Protein AF-V5GKB7-F1 (afdb_monomer_lite)

Sequence (107 aa):
FPFRTIFLPIWISAKVKPTMNLRNMCWLVILAILECCWRTSSSNLPKEALAEVEASLLSLFGFKSRPKIDKSKIVIPQALIQMYEKQTGFPFETASIPKKGLHTRSA

Structure (mmCIF, N/CA/C/O backbone):
data_AF-V5GKB7-F1
#
_entry.id   AF-V5GKB7-F1
#
loop_
_atom_site.group_PDB
_atom_site.id
_atom_site.type_symbol
_atom_site.label_atom_id
_atom_site.label_alt_id
_atom_site.label_comp_id
_atom_site.label_asym_id
_atom_site.label_entity_id
_atom_site.label_seq_id
_atom_site.pdbx_PDB_ins_code
_atom_site.Cartn_x
_atom_site.Cartn_y
_atom_site.Cartn_z
_atom_site.occupancy
_atom_site.B_iso_or_equiv
_atom_site.auth_seq_id
_atom_site.auth_comp_id
_atom_site.auth_asym_id
_atom_site.auth_atom_id
_atom_site.pdbx_PDB_model_num
ATOM 1 N N . PHE A 1 1 ? 46.223 46.504 21.209 1.00 37.53 1 PHE A N 1
ATOM 2 C CA . PHE A 1 1 ? 46.700 47.337 22.333 1.00 37.53 1 PHE A CA 1
ATOM 3 C C . PHE A 1 1 ? 46.189 48.763 22.115 1.00 37.53 1 PHE A C 1
ATOM 5 O O . PHE A 1 1 ? 46.305 49.190 20.974 1.00 37.53 1 PHE A O 1
ATOM 12 N N . PRO A 1 2 ? 45.700 49.511 23.127 1.00 61.56 2 PRO A N 1
ATOM 13 C CA . PRO A 1 2 ? 45.544 49.078 24.518 1.00 61.56 2 PRO A CA 1
ATOM 14 C C . PRO A 1 2 ? 44.379 49.692 25.354 1.00 61.56 2 PRO A C 1
ATOM 16 O O . PRO A 1 2 ? 43.805 50.707 24.995 1.00 61.56 2 PRO A O 1
ATOM 19 N N . PHE A 1 3 ? 44.171 49.065 26.529 1.00 41.34 3 PHE A N 1
ATOM 20 C CA . PHE A 1 3 ? 43.806 49.628 27.850 1.00 41.34 3 PHE A CA 1
ATOM 21 C C . PHE A 1 3 ? 42.440 50.325 28.052 1.00 41.34 3 PHE A C 1
ATOM 23 O O . PHE A 1 3 ? 42.013 51.130 27.251 1.00 41.34 3 PHE A O 1
ATOM 30 N N . ARG A 1 4 ? 41.733 50.202 29.182 1.00 41.50 4 ARG A N 1
ATOM 31 C CA . ARG A 1 4 ? 41.742 49.326 30.371 1.00 41.50 4 ARG A CA 1
ATOM 32 C C . ARG A 1 4 ? 40.603 49.882 31.235 1.00 41.50 4 ARG A C 1
ATOM 34 O O . ARG A 1 4 ? 40.697 51.038 31.624 1.00 41.50 4 ARG A O 1
ATOM 41 N N . THR A 1 5 ? 39.634 49.072 31.641 1.00 48.25 5 THR A N 1
ATOM 42 C CA . THR A 1 5 ? 39.010 49.270 32.960 1.00 48.25 5 THR A CA 1
ATOM 43 C C . THR A 1 5 ? 38.459 47.948 33.461 1.00 48.25 5 THR A C 1
ATOM 45 O O . THR A 1 5 ? 37.375 47.490 33.127 1.00 48.25 5 THR A O 1
ATOM 48 N N . ILE A 1 6 ? 39.319 47.313 34.243 1.00 51.66 6 ILE A N 1
ATOM 49 C CA . ILE A 1 6 ? 39.006 46.323 35.263 1.00 51.66 6 ILE A CA 1
ATOM 50 C C . ILE A 1 6 ? 38.105 47.017 36.293 1.00 51.66 6 ILE A C 1
ATOM 52 O O . ILE A 1 6 ? 38.451 48.127 36.679 1.00 51.66 6 ILE A O 1
ATOM 56 N N . PHE A 1 7 ? 37.025 46.382 36.760 1.00 41.38 7 PHE A N 1
ATOM 57 C CA . PHE A 1 7 ? 36.720 46.264 38.197 1.00 41.38 7 PHE A CA 1
ATOM 58 C C . PHE A 1 7 ? 35.559 45.276 38.447 1.00 41.38 7 PHE A C 1
ATOM 60 O O . PHE A 1 7 ? 34.417 45.526 38.085 1.00 41.38 7 PHE A O 1
ATOM 67 N N . LEU A 1 8 ? 35.926 44.167 39.098 1.00 40.69 8 LEU A N 1
ATOM 68 C CA . LEU A 1 8 ? 35.144 43.162 39.833 1.00 40.69 8 LEU A CA 1
ATOM 69 C C . LEU A 1 8 ? 34.045 42.328 39.129 1.00 40.69 8 LEU A C 1
ATOM 71 O O . LEU A 1 8 ? 32.990 42.849 38.774 1.00 40.69 8 LEU A O 1
ATOM 75 N N . PRO A 1 9 ? 34.178 40.981 39.122 1.00 43.12 9 PRO A N 1
ATOM 76 C CA . PRO A 1 9 ? 33.015 40.112 39.115 1.00 43.12 9 PRO A CA 1
ATOM 77 C C . PRO A 1 9 ? 32.401 40.174 40.517 1.00 43.12 9 PRO A C 1
ATOM 79 O O . PRO A 1 9 ? 32.922 39.592 41.470 1.00 43.12 9 PRO A O 1
ATOM 82 N N . ILE A 1 10 ? 31.299 40.908 40.668 1.00 40.66 10 ILE A N 1
ATOM 83 C CA . ILE A 1 10 ? 30.446 40.741 41.840 1.00 40.66 10 ILE A CA 1
ATOM 84 C C . ILE A 1 10 ? 29.867 39.329 41.743 1.00 40.66 10 ILE A C 1
ATOM 86 O O . ILE A 1 10 ? 28.988 39.027 40.937 1.00 40.66 10 ILE A O 1
ATOM 90 N N . TRP A 1 11 ? 30.441 38.455 42.562 1.00 43.12 11 TRP A N 1
ATOM 91 C CA . TRP A 1 11 ? 29.979 37.114 42.859 1.00 43.12 11 TRP A CA 1
ATOM 92 C C . TRP A 1 11 ? 28.621 37.209 43.566 1.00 43.12 11 TRP A C 1
ATOM 94 O O . TRP A 1 11 ? 28.517 37.050 44.777 1.00 43.12 11 TRP A O 1
ATOM 104 N N . ILE A 1 12 ? 27.554 37.489 42.814 1.00 45.19 12 ILE A N 1
ATOM 105 C CA . ILE A 1 12 ? 26.199 37.170 43.258 1.00 45.19 12 ILE A CA 1
ATOM 106 C C . ILE A 1 12 ? 25.985 35.704 42.904 1.00 45.19 12 ILE A C 1
ATOM 108 O O . ILE A 1 12 ? 25.444 35.332 41.864 1.00 45.19 12 ILE A O 1
ATOM 112 N N . SER A 1 13 ? 26.440 34.855 43.824 1.00 43.78 13 SER A N 1
ATOM 113 C CA . SER A 1 13 ? 25.874 33.531 44.048 1.00 43.78 13 SER A CA 1
ATOM 114 C C . SER A 1 13 ? 24.426 33.713 44.516 1.00 43.78 13 SER A C 1
ATOM 116 O O . SER A 1 13 ? 24.079 33.493 45.674 1.00 43.78 13 SER A O 1
ATOM 118 N N . ALA A 1 14 ? 23.551 34.154 43.613 1.00 44.06 14 ALA A N 1
ATOM 119 C CA . ALA A 1 14 ? 22.131 33.928 43.770 1.00 44.06 14 ALA A CA 1
ATOM 120 C C . ALA A 1 14 ? 21.896 32.482 43.337 1.00 44.06 14 ALA A C 1
ATOM 122 O O . ALA A 1 14 ? 21.523 32.200 42.199 1.00 44.06 14 ALA A O 1
ATOM 123 N N . LYS A 1 15 ? 22.116 31.538 44.262 1.00 47.81 15 LYS A N 1
ATOM 124 C CA . LYS A 1 15 ? 21.384 30.270 44.224 1.00 47.81 15 LYS A CA 1
ATOM 125 C C . LYS A 1 15 ? 19.903 30.617 44.385 1.00 47.81 15 LYS A C 1
ATOM 127 O O . LYS A 1 15 ? 19.337 30.487 45.468 1.00 47.81 15 LYS A O 1
ATOM 132 N N . VAL A 1 16 ? 19.265 31.054 43.300 1.00 50.94 16 VAL A N 1
ATOM 133 C CA . VAL A 1 16 ? 17.821 30.929 43.146 1.00 50.94 16 VAL A CA 1
ATOM 134 C C . VAL A 1 16 ? 17.594 29.431 43.087 1.00 50.94 16 VAL A C 1
ATOM 136 O O . VAL A 1 16 ? 17.737 28.804 42.045 1.00 50.94 16 VAL A O 1
ATOM 139 N N . LYS A 1 17 ? 17.371 28.831 44.256 1.00 52.16 17 LYS A N 1
ATOM 140 C CA . LYS A 1 17 ? 16.898 27.461 44.371 1.00 52.16 17 LYS A CA 1
ATOM 141 C C . LYS A 1 17 ? 15.484 27.513 43.810 1.00 52.16 17 LYS A C 1
ATOM 143 O O . LYS A 1 17 ? 14.628 28.118 44.456 1.00 52.16 17 LYS A O 1
ATOM 148 N N . PRO A 1 18 ? 15.222 26.971 42.614 1.00 56.81 18 PRO A N 1
ATOM 149 C CA . PRO A 1 18 ? 13.881 27.023 42.096 1.00 56.81 18 PRO A CA 1
ATOM 150 C C . PRO A 1 18 ? 13.126 25.974 42.919 1.00 56.81 18 PRO A C 1
ATOM 152 O O . PRO A 1 18 ? 13.263 24.771 42.712 1.00 56.81 18 PRO A O 1
ATOM 155 N N . THR A 1 19 ? 12.395 26.404 43.948 1.00 62.31 19 THR A N 1
ATOM 156 C CA . THR A 1 19 ? 11.406 25.559 44.624 1.00 62.31 19 THR A CA 1
ATOM 157 C C . THR A 1 19 ? 10.231 25.425 43.669 1.00 62.31 19 THR A C 1
ATOM 159 O O . THR A 1 19 ? 9.178 26.043 43.801 1.00 62.31 19 THR A O 1
ATOM 162 N N . MET A 1 20 ? 10.471 24.662 42.609 1.00 59.56 20 MET A N 1
ATOM 163 C CA . MET A 1 20 ? 9.494 24.391 41.577 1.00 59.56 20 MET A CA 1
ATOM 164 C C . MET A 1 20 ? 8.452 23.491 42.216 1.00 59.56 20 MET A C 1
ATOM 166 O O . MET A 1 20 ? 8.714 22.333 42.533 1.00 59.56 20 MET A O 1
ATOM 170 N N . ASN A 1 21 ? 7.277 24.062 42.467 1.00 70.88 21 ASN A N 1
ATOM 171 C CA . ASN A 1 21 ? 6.126 23.302 42.919 1.00 70.88 21 ASN A CA 1
ATOM 172 C C . ASN A 1 21 ? 5.906 22.128 41.957 1.00 70.88 21 ASN A C 1
ATOM 174 O O . ASN A 1 21 ? 5.862 22.332 40.743 1.00 70.88 21 ASN A O 1
ATOM 178 N N . LEU A 1 22 ? 5.733 20.916 42.494 1.00 73.81 22 LEU A N 1
ATOM 179 C CA . LEU A 1 22 ? 5.513 19.698 41.704 1.00 73.81 22 LEU A CA 1
ATOM 180 C C . LEU A 1 22 ? 4.373 19.885 40.685 1.00 73.81 22 LEU A C 1
ATOM 182 O O . LEU A 1 22 ? 4.475 19.447 39.545 1.00 73.81 22 LEU A O 1
ATOM 186 N N . ARG A 1 23 ? 3.340 20.653 41.058 1.00 79.25 23 ARG A N 1
ATOM 187 C CA . ARG A 1 23 ? 2.235 21.049 40.175 1.00 79.25 23 ARG A CA 1
ATOM 188 C C . ARG A 1 23 ? 2.689 21.841 38.942 1.00 79.25 23 ARG A C 1
ATOM 190 O O . ARG A 1 23 ? 2.208 21.568 37.849 1.00 79.25 23 ARG A O 1
ATOM 197 N N . ASN A 1 24 ? 3.619 22.786 39.097 1.00 79.69 24 ASN A N 1
ATOM 198 C CA . ASN A 1 24 ? 4.157 23.564 37.976 1.00 79.69 24 ASN A CA 1
ATOM 199 C C . ASN A 1 24 ? 5.017 22.689 37.056 1.00 79.69 24 ASN A C 1
ATOM 201 O O . ASN A 1 24 ? 4.974 22.864 35.844 1.00 79.69 24 ASN A O 1
ATOM 205 N N . MET A 1 25 ? 5.744 21.719 37.616 1.00 78.50 25 MET A N 1
ATOM 206 C CA . MET A 1 25 ? 6.523 20.759 36.827 1.00 78.50 25 MET A CA 1
ATOM 207 C C . MET A 1 25 ? 5.631 19.854 35.985 1.00 78.50 25 MET A C 1
ATOM 209 O O . MET A 1 25 ? 5.857 19.718 34.785 1.00 78.50 25 MET A O 1
ATOM 213 N N . CYS A 1 26 ? 4.579 19.291 36.584 1.00 82.81 26 CYS A N 1
ATOM 214 C CA . CYS A 1 26 ? 3.602 18.490 35.850 1.00 82.81 26 CYS A CA 1
ATOM 215 C C . CYS A 1 26 ? 2.957 19.295 34.714 1.00 82.81 26 CYS A C 1
ATOM 217 O O . CYS A 1 26 ? 2.794 18.771 33.617 1.00 82.81 26 CYS A O 1
ATOM 219 N N . TRP A 1 27 ? 2.656 20.578 34.942 1.00 86.94 27 TRP A N 1
ATOM 220 C CA . TRP A 1 27 ? 2.070 21.447 33.919 1.00 86.94 27 TRP A CA 1
ATOM 221 C C . TRP A 1 27 ? 3.010 21.688 32.730 1.00 86.94 27 TRP A C 1
ATOM 223 O O . TRP A 1 27 ? 2.584 21.602 31.581 1.00 86.94 27 TRP A O 1
ATOM 233 N N . LEU A 1 28 ? 4.300 21.926 32.991 1.00 85.25 28 LEU A N 1
ATOM 234 C CA . LEU A 1 28 ? 5.308 22.094 31.939 1.00 85.25 28 LEU A CA 1
ATOM 235 C C . LEU A 1 28 ? 5.52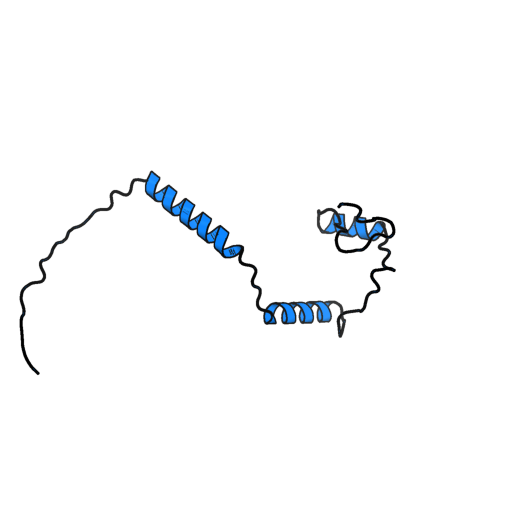0 20.809 31.129 1.00 85.25 28 LEU A C 1
ATOM 237 O O . LEU A 1 28 ? 5.681 20.876 29.914 1.00 85.25 28 LEU A O 1
ATOM 241 N N . VAL A 1 29 ? 5.473 19.643 31.779 1.00 87.75 29 VAL A N 1
ATOM 242 C CA . VAL A 1 29 ? 5.557 18.345 31.091 1.00 87.75 29 VAL A CA 1
ATOM 243 C C . VAL A 1 29 ? 4.333 18.120 30.202 1.00 87.75 29 VAL A C 1
ATOM 245 O O . VAL A 1 29 ? 4.489 17.706 29.058 1.00 87.75 29 VAL A O 1
ATOM 248 N N . ILE A 1 30 ? 3.129 18.449 30.679 1.00 87.69 30 ILE A N 1
ATOM 249 C CA . ILE A 1 30 ? 1.896 18.350 29.882 1.00 87.69 30 ILE A CA 1
ATOM 250 C C . ILE A 1 30 ? 1.965 19.263 28.651 1.00 87.69 30 ILE A C 1
ATOM 252 O O . ILE A 1 30 ? 1.662 18.812 27.549 1.00 87.69 30 ILE A O 1
ATOM 256 N N . LEU A 1 31 ? 2.414 20.513 28.810 1.00 84.88 31 LEU A N 1
ATOM 257 C CA . LEU A 1 31 ? 2.622 21.425 27.682 1.00 84.88 31 LEU A CA 1
ATOM 258 C C . LEU A 1 31 ? 3.653 20.898 26.681 1.00 84.88 31 LEU A C 1
ATOM 260 O O . LEU A 1 31 ? 3.430 20.981 25.476 1.00 84.88 31 LEU A O 1
ATOM 264 N N . ALA A 1 32 ? 4.771 20.357 27.168 1.00 84.50 32 ALA A N 1
ATOM 265 C CA . ALA A 1 32 ? 5.817 19.813 26.311 1.00 84.50 32 ALA A CA 1
ATOM 266 C C . ALA A 1 32 ? 5.320 18.597 25.515 1.00 84.50 32 ALA A C 1
ATOM 268 O O . ALA A 1 32 ? 5.614 18.478 24.329 1.00 84.50 32 ALA A O 1
ATOM 269 N N . ILE A 1 33 ? 4.526 17.722 26.142 1.00 83.94 33 ILE A N 1
ATOM 270 C CA . ILE A 1 33 ? 3.889 16.587 25.464 1.00 83.94 33 ILE A CA 1
ATOM 271 C C . ILE A 1 33 ? 2.882 17.090 24.425 1.00 83.94 33 ILE A C 1
ATOM 273 O O . ILE A 1 33 ? 2.887 16.597 23.303 1.00 83.94 33 ILE A O 1
ATOM 277 N N . LEU A 1 34 ? 2.069 18.095 24.759 1.00 82.06 34 LEU A N 1
ATOM 278 C CA . LEU A 1 34 ? 1.079 18.665 23.845 1.00 82.06 34 LEU A CA 1
ATOM 279 C C . LEU A 1 34 ? 1.730 19.283 22.594 1.00 82.06 34 LEU A C 1
ATOM 281 O O . LEU A 1 34 ? 1.287 19.014 21.481 1.00 82.06 34 LEU A O 1
ATOM 285 N N . GLU A 1 35 ? 2.813 20.045 22.758 1.00 74.38 35 GLU A N 1
ATOM 286 C CA . GLU A 1 35 ? 3.610 20.597 21.650 1.00 74.38 35 GLU A CA 1
ATOM 287 C C . GLU A 1 35 ? 4.289 19.500 20.816 1.00 74.38 35 GLU A C 1
ATOM 289 O O . GLU A 1 35 ? 4.280 19.558 19.585 1.00 74.38 35 GLU A O 1
ATOM 294 N N . CYS A 1 36 ? 4.824 18.455 21.459 1.00 71.69 36 CYS A N 1
ATOM 295 C CA . CYS A 1 36 ? 5.373 17.293 20.756 1.00 71.69 36 CYS A CA 1
ATOM 296 C C . CYS A 1 36 ? 4.305 16.567 19.927 1.00 71.69 36 CYS A C 1
ATOM 298 O O . CYS A 1 36 ? 4.557 16.234 18.770 1.00 71.69 36 CYS A O 1
ATOM 300 N N . CYS A 1 37 ? 3.109 16.366 20.483 1.00 71.19 37 CYS A N 1
ATOM 301 C CA . CYS A 1 37 ? 1.982 15.757 19.782 1.00 71.19 37 CYS A CA 1
ATOM 302 C C . CYS A 1 37 ? 1.445 16.640 18.643 1.00 71.19 37 CYS A C 1
ATOM 304 O O . CYS A 1 37 ? 0.931 16.114 17.659 1.00 71.19 37 CYS A O 1
ATOM 306 N N . TRP A 1 38 ? 1.567 17.968 18.746 1.00 63.16 38 TRP A N 1
ATOM 307 C CA . TRP A 1 38 ? 1.140 18.885 17.686 1.00 63.16 38 TRP A CA 1
ATOM 308 C C . TRP A 1 38 ? 2.154 18.962 16.537 1.00 63.16 38 TRP A C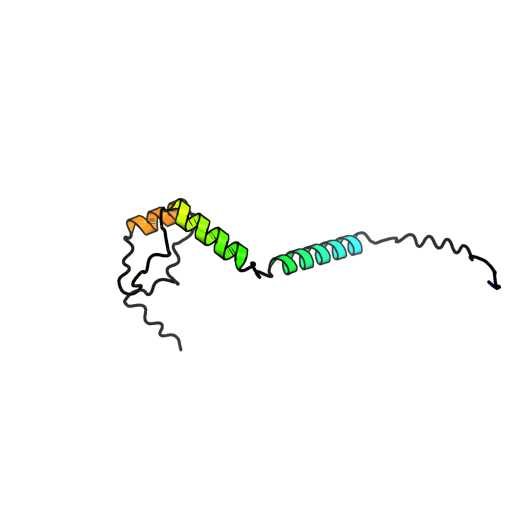 1
ATOM 310 O O . TRP A 1 38 ? 1.771 18.996 15.366 1.00 63.16 38 TRP A O 1
ATOM 320 N N . ARG A 1 39 ? 3.460 18.934 16.840 1.00 56.75 39 ARG A N 1
ATOM 321 C CA . ARG A 1 39 ? 4.527 18.973 15.823 1.00 56.75 39 ARG A CA 1
ATOM 322 C C . ARG A 1 39 ? 4.567 17.735 14.929 1.00 56.75 39 ARG A C 1
ATOM 324 O O . ARG A 1 39 ? 4.947 17.857 13.767 1.00 56.75 39 ARG A O 1
ATOM 331 N N . THR A 1 40 ? 4.158 16.570 15.424 1.00 53.94 40 THR A N 1
ATOM 332 C CA . THR A 1 40 ? 4.118 15.332 14.627 1.00 53.94 40 THR A CA 1
ATOM 333 C C . THR A 1 40 ? 2.958 15.278 13.631 1.00 53.94 40 THR A C 1
ATOM 335 O O . THR A 1 40 ? 3.013 14.482 12.698 1.00 53.94 40 THR A O 1
ATOM 338 N N . SER A 1 41 ? 1.951 16.150 13.757 1.00 54.88 41 SER A N 1
ATOM 339 C CA . SER A 1 41 ? 0.836 16.242 12.799 1.00 54.88 41 SER A CA 1
ATOM 340 C C . SER A 1 41 ? 1.178 16.990 11.503 1.00 54.88 41 SER A C 1
ATOM 342 O O . SER A 1 41 ? 0.360 17.016 10.585 1.00 54.88 41 SER A O 1
ATOM 344 N N . SER A 1 42 ? 2.368 17.593 11.378 1.00 54.84 42 SER A N 1
ATOM 345 C CA . SER A 1 42 ? 2.786 18.249 10.130 1.00 54.84 42 SER A CA 1
ATOM 346 C C . SER A 1 42 ? 3.254 17.209 9.108 1.00 54.84 42 SER A C 1
ATOM 348 O O . SER A 1 42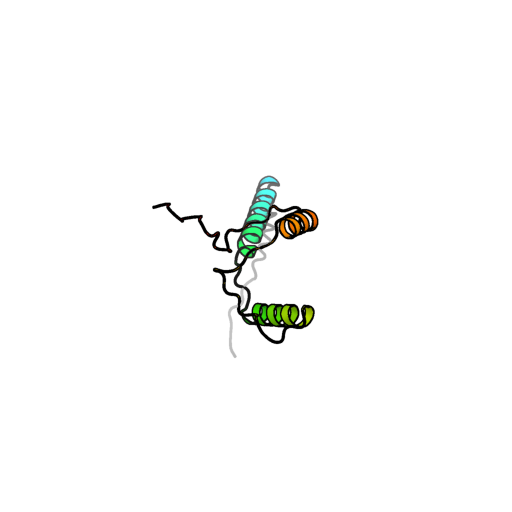 ? 4.444 16.932 8.950 1.00 54.84 42 SER A O 1
ATOM 350 N N . SER A 1 43 ? 2.294 16.609 8.406 1.00 59.44 43 SER A N 1
ATOM 351 C CA . SER A 1 43 ? 2.502 15.618 7.350 1.00 59.44 43 SER A CA 1
ATOM 352 C C . SER A 1 43 ? 2.990 16.259 6.043 1.00 59.44 43 SER A C 1
ATOM 354 O O . SER A 1 43 ? 2.327 16.177 5.011 1.00 59.44 43 SER A O 1
ATOM 356 N N . ASN A 1 44 ? 4.148 16.916 6.060 1.00 65.56 44 ASN A N 1
ATOM 357 C CA . ASN A 1 44 ? 4.839 17.299 4.829 1.00 65.56 44 ASN A CA 1
ATOM 358 C C . ASN A 1 44 ? 5.895 16.235 4.520 1.00 65.56 44 ASN A C 1
ATOM 360 O O . ASN A 1 44 ? 7.085 16.432 4.757 1.00 65.56 44 ASN A O 1
ATOM 364 N N . LEU A 1 45 ? 5.444 15.071 4.038 1.00 72.56 45 LEU A N 1
ATOM 365 C CA . LEU A 1 45 ? 6.350 14.035 3.539 1.00 72.56 45 LEU A CA 1
ATOM 366 C C . LEU A 1 45 ? 7.148 14.595 2.348 1.00 72.56 45 LEU A C 1
ATOM 368 O O . LEU A 1 45 ? 6.548 15.179 1.437 1.00 72.56 45 LEU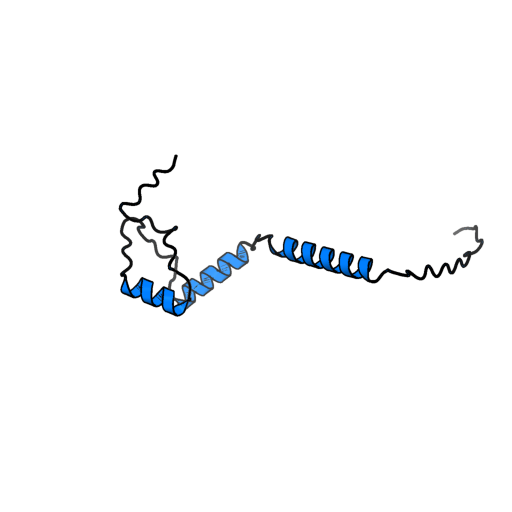 A O 1
ATOM 372 N N . PRO A 1 46 ? 8.483 14.432 2.321 1.00 85.19 46 PRO A N 1
ATOM 373 C CA . PRO A 1 46 ? 9.277 14.855 1.180 1.00 85.19 46 PRO A CA 1
ATOM 374 C C . PRO A 1 46 ? 8.848 14.072 -0.064 1.00 85.19 46 PRO A C 1
ATOM 376 O O . PRO A 1 46 ? 8.627 12.861 -0.016 1.00 85.19 46 PRO A O 1
ATOM 379 N N . LYS A 1 47 ? 8.742 14.770 -1.201 1.00 85.88 47 LYS A N 1
ATOM 380 C CA . LYS A 1 47 ? 8.319 14.174 -2.483 1.00 85.88 47 LYS A CA 1
ATOM 381 C C . LYS A 1 47 ? 9.208 12.998 -2.900 1.00 85.88 47 LYS A C 1
ATOM 383 O O . LYS A 1 47 ? 8.723 12.063 -3.525 1.00 85.88 47 LYS A O 1
ATOM 388 N N . GLU A 1 48 ? 10.480 13.037 -2.516 1.00 87.69 48 GLU A N 1
ATOM 389 C CA . GLU A 1 48 ? 11.456 11.974 -2.768 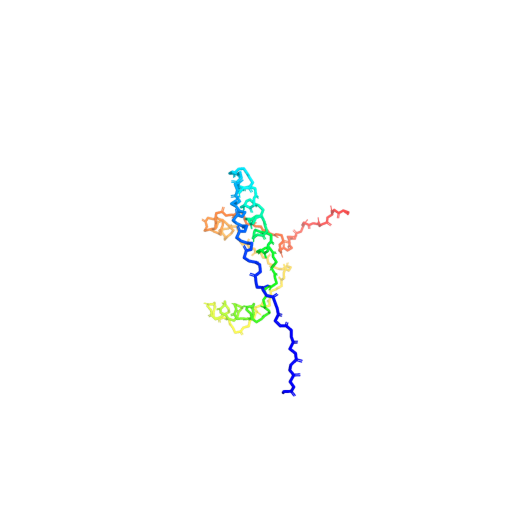1.00 87.69 48 GLU A CA 1
ATOM 390 C C . GLU A 1 48 ? 11.102 10.678 -2.029 1.00 87.69 48 GLU A C 1
ATOM 392 O O . GLU A 1 48 ? 11.092 9.617 -2.645 1.00 87.69 48 GLU A O 1
ATOM 397 N N . ALA A 1 49 ? 10.692 10.763 -0.758 1.00 88.69 49 ALA A N 1
ATOM 398 C CA . ALA A 1 49 ? 10.273 9.588 0.006 1.00 88.69 49 ALA A CA 1
ATOM 399 C C . ALA A 1 49 ? 9.008 8.941 -0.580 1.00 88.69 49 ALA A C 1
ATOM 401 O O . ALA A 1 49 ? 8.877 7.721 -0.583 1.00 88.69 49 ALA A O 1
ATOM 402 N N . LEU A 1 50 ? 8.080 9.741 -1.120 1.00 89.38 50 LEU A N 1
ATOM 403 C CA . LEU A 1 50 ? 6.900 9.203 -1.806 1.00 89.38 50 LEU A CA 1
ATOM 404 C C . LEU A 1 50 ? 7.278 8.456 -3.092 1.00 89.38 50 LEU A C 1
ATOM 406 O O . LEU A 1 50 ? 6.734 7.383 -3.348 1.00 89.38 50 LEU A O 1
ATOM 410 N N . ALA A 1 51 ? 8.214 9.000 -3.875 1.00 89.44 51 ALA A N 1
ATOM 411 C CA . ALA A 1 51 ? 8.688 8.369 -5.105 1.00 89.44 51 ALA A CA 1
ATOM 412 C C . ALA A 1 51 ? 9.442 7.056 -4.827 1.00 89.44 51 ALA A C 1
ATOM 414 O O . ALA A 1 51 ? 9.258 6.074 -5.547 1.00 89.44 51 ALA A O 1
ATOM 415 N N . GLU A 1 52 ? 10.247 7.014 -3.762 1.00 93.12 52 GLU A N 1
ATOM 416 C CA . GLU A 1 52 ? 10.953 5.806 -3.328 1.00 93.12 52 GLU A CA 1
ATOM 417 C C . GLU A 1 52 ? 9.978 4.705 -2.887 1.00 93.12 52 GLU A C 1
ATOM 419 O O . GLU A 1 52 ? 10.080 3.558 -3.332 1.00 93.12 52 GLU A O 1
ATOM 424 N N . VAL A 1 53 ? 8.981 5.056 -2.068 1.00 93.50 53 VAL A N 1
ATOM 425 C CA . VAL A 1 53 ? 7.943 4.112 -1.631 1.00 93.50 53 VAL A CA 1
ATOM 426 C C . VAL A 1 53 ? 7.125 3.608 -2.820 1.00 93.50 53 VAL A C 1
ATOM 428 O O . VAL A 1 53 ? 6.851 2.411 -2.903 1.00 93.50 53 VAL A O 1
ATOM 431 N N . GLU A 1 54 ? 6.767 4.478 -3.768 1.00 91.50 54 GLU A N 1
ATOM 432 C CA . GLU A 1 54 ? 6.067 4.065 -4.988 1.00 91.50 54 GLU A CA 1
ATOM 433 C C . GLU A 1 54 ? 6.897 3.063 -5.803 1.00 91.50 54 GLU A C 1
ATOM 435 O O . GLU A 1 54 ? 6.378 2.011 -6.180 1.00 91.50 54 GLU A O 1
ATOM 440 N N . ALA A 1 55 ? 8.185 3.337 -6.027 1.00 93.56 55 ALA A N 1
ATOM 441 C CA . ALA A 1 55 ? 9.074 2.430 -6.751 1.00 93.56 55 ALA A CA 1
ATOM 442 C C . ALA A 1 55 ? 9.213 1.068 -6.048 1.00 93.56 55 ALA A C 1
ATOM 444 O O . ALA A 1 55 ? 9.168 0.024 -6.704 1.00 93.56 55 ALA A O 1
ATOM 445 N N . SER A 1 56 ? 9.319 1.072 -4.716 1.00 94.62 56 SER A N 1
ATOM 446 C CA . SER A 1 56 ? 9.376 -0.147 -3.904 1.00 94.62 56 SER A CA 1
ATOM 447 C C . SER A 1 56 ? 8.099 -0.981 -4.042 1.00 94.62 56 SER A C 1
ATOM 449 O O . SER A 1 56 ? 8.165 -2.171 -4.352 1.00 94.62 56 SER A O 1
ATOM 451 N N . LEU A 1 57 ? 6.924 -0.354 -3.920 1.00 95.06 57 LEU A N 1
ATOM 452 C CA . LEU A 1 57 ? 5.638 -1.033 -4.095 1.00 95.06 57 LEU A CA 1
ATOM 453 C C . LEU A 1 57 ? 5.489 -1.610 -5.507 1.00 95.06 57 LEU A C 1
ATOM 455 O O . LEU A 1 57 ? 5.085 -2.760 -5.661 1.00 95.06 57 LEU A O 1
ATOM 459 N N . LEU A 1 58 ? 5.843 -0.842 -6.540 1.00 94.69 58 LEU A N 1
ATOM 460 C CA . LEU A 1 58 ? 5.789 -1.316 -7.922 1.00 94.69 58 LEU A CA 1
ATOM 461 C C . LEU A 1 58 ? 6.693 -2.539 -8.129 1.00 94.69 58 LEU A C 1
ATOM 463 O O . LEU A 1 58 ? 6.243 -3.526 -8.707 1.00 94.69 58 LEU A O 1
ATOM 467 N N . SER A 1 59 ? 7.914 -2.511 -7.588 1.00 94.88 59 SER A N 1
ATOM 468 C CA . SER A 1 59 ? 8.849 -3.640 -7.635 1.00 94.88 59 SER A CA 1
ATOM 469 C C . SER A 1 59 ? 8.297 -4.885 -6.930 1.00 94.88 59 SER A C 1
ATOM 471 O O . SER A 1 59 ? 8.294 -5.969 -7.513 1.00 94.88 59 SER A O 1
ATOM 473 N N . LEU A 1 60 ? 7.748 -4.728 -5.718 1.00 96.00 60 LEU A N 1
ATOM 474 C CA . LEU A 1 60 ? 7.177 -5.829 -4.932 1.00 96.00 60 LEU A CA 1
ATOM 475 C C . LEU A 1 60 ? 6.038 -6.553 -5.660 1.00 96.00 60 LEU A C 1
ATOM 477 O O . LEU A 1 60 ? 5.914 -7.771 -5.557 1.00 96.00 60 LEU A O 1
ATOM 481 N N . PHE A 1 61 ? 5.222 -5.817 -6.414 1.00 93.31 61 PHE A N 1
ATOM 482 C CA . PHE A 1 61 ? 4.127 -6.386 -7.202 1.00 93.31 61 PHE A CA 1
ATOM 483 C C . PHE A 1 61 ? 4.520 -6.721 -8.654 1.00 93.31 61 PHE A C 1
ATOM 485 O O . PHE A 1 61 ? 3.668 -7.151 -9.431 1.00 93.31 61 PHE A O 1
ATOM 492 N N . GLY A 1 62 ? 5.788 -6.536 -9.041 1.00 94.00 62 GLY A N 1
ATOM 493 C CA . GLY A 1 62 ? 6.287 -6.831 -10.388 1.00 94.00 62 GLY A CA 1
ATOM 494 C C . GLY A 1 62 ? 5.797 -5.867 -11.478 1.00 94.00 62 GLY A C 1
ATOM 495 O O . GLY A 1 62 ? 5.827 -6.201 -12.665 1.00 94.00 62 GLY A O 1
ATOM 496 N N . PHE A 1 63 ? 5.341 -4.671 -11.106 1.00 92.75 63 PHE A N 1
ATOM 497 C CA . PHE A 1 63 ? 4.899 -3.641 -12.040 1.00 92.75 63 PHE A CA 1
ATOM 498 C C . PHE A 1 63 ? 6.052 -2.714 -12.439 1.00 92.75 63 PHE A C 1
ATOM 500 O O . PHE A 1 63 ? 6.839 -2.268 -11.613 1.00 92.75 63 PHE A O 1
ATOM 507 N N . LYS A 1 64 ? 6.125 -2.365 -13.729 1.00 89.69 64 LYS A N 1
ATOM 508 C CA . LYS A 1 64 ? 7.104 -1.388 -14.248 1.00 89.69 64 LYS A CA 1
ATOM 509 C C . LYS A 1 64 ? 6.628 0.059 -14.125 1.00 89.69 64 LYS A C 1
ATOM 511 O O . LYS A 1 64 ? 7.427 0.986 -14.164 1.00 89.69 64 LYS A O 1
ATOM 516 N N . SER A 1 65 ? 5.319 0.252 -14.053 1.00 90.50 65 SER A N 1
ATOM 517 C CA . SER A 1 65 ? 4.673 1.555 -13.977 1.00 90.50 65 SER A CA 1
ATOM 518 C C . SER A 1 65 ? 3.284 1.400 -13.375 1.00 90.50 65 SER A C 1
ATOM 520 O O . SER A 1 65 ? 2.740 0.295 -13.291 1.00 90.50 65 SER A O 1
ATOM 522 N N . ARG A 1 66 ? 2.701 2.521 -12.948 1.00 88.12 66 ARG A N 1
ATOM 523 C CA . ARG A 1 66 ? 1.368 2.544 -12.355 1.00 88.12 66 ARG A CA 1
ATOM 524 C C . ARG A 1 66 ? 0.314 2.028 -13.350 1.00 88.12 66 ARG A C 1
ATOM 526 O O . ARG A 1 66 ? 0.168 2.619 -14.426 1.00 88.12 66 ARG A O 1
ATOM 533 N N . PRO A 1 67 ? -0.460 0.983 -13.009 1.00 87.25 67 PRO A N 1
ATOM 534 C CA . PRO A 1 67 ? -1.503 0.478 -13.891 1.00 87.25 67 PRO A CA 1
ATOM 535 C C . PRO A 1 67 ? -2.607 1.528 -14.078 1.00 87.25 67 PRO A C 1
ATOM 537 O O . PRO A 1 67 ? -3.082 2.142 -13.119 1.00 87.25 67 PRO A O 1
ATOM 540 N N . LYS A 1 68 ? -3.023 1.745 -15.330 1.00 85.94 68 LYS A N 1
ATOM 541 C CA . LYS A 1 68 ? -4.142 2.636 -15.667 1.00 85.94 68 LYS A CA 1
ATOM 542 C C . LYS A 1 68 ? -5.451 1.884 -15.446 1.00 85.94 68 LYS A C 1
ATOM 544 O O . LYS A 1 68 ? -5.695 0.881 -16.108 1.00 85.94 68 LYS A O 1
ATOM 549 N N . ILE A 1 69 ? -6.275 2.363 -14.518 1.00 82.00 69 ILE A N 1
ATOM 550 C CA . ILE A 1 69 ? -7.546 1.724 -14.164 1.00 82.00 69 ILE A CA 1
ATOM 551 C C . ILE A 1 69 ? -8.703 2.659 -14.517 1.00 82.00 69 ILE A C 1
ATOM 553 O O . ILE A 1 69 ? -8.774 3.792 -14.033 1.00 82.00 69 ILE A O 1
ATOM 557 N N . ASP A 1 70 ? -9.644 2.151 -15.312 1.00 82.25 70 ASP A N 1
ATOM 558 C CA . ASP A 1 70 ? -10.917 2.813 -15.596 1.00 82.25 70 ASP A CA 1
ATOM 559 C C . ASP A 1 70 ? -11.839 2.716 -14.374 1.00 82.25 70 ASP A C 1
ATOM 561 O O . ASP A 1 70 ? -12.516 1.708 -14.161 1.00 82.25 70 ASP A O 1
ATOM 565 N N . LYS A 1 71 ? -11.906 3.784 -13.571 1.00 76.69 71 LYS A N 1
ATOM 566 C CA . LYS A 1 71 ? -12.689 3.813 -12.320 1.00 76.69 71 LYS A CA 1
ATOM 567 C C . LYS A 1 71 ? -14.181 3.515 -12.499 1.00 76.69 71 LYS A C 1
ATOM 569 O O . LYS A 1 71 ? -14.814 3.024 -11.575 1.00 76.69 71 LYS A O 1
ATOM 574 N N . SER A 1 72 ? -14.738 3.782 -13.679 1.00 76.56 72 SER A N 1
ATOM 575 C CA . SER A 1 72 ? -16.150 3.539 -14.004 1.00 76.56 72 SER A CA 1
ATOM 576 C C . SER A 1 72 ? -16.502 2.063 -14.219 1.00 76.56 72 SER A C 1
ATOM 578 O O . SER A 1 72 ? -17.684 1.719 -14.248 1.00 76.56 72 SER A O 1
ATOM 580 N N . LYS A 1 73 ? -15.498 1.195 -14.384 1.00 77.81 73 LYS A N 1
ATOM 581 C CA . LYS A 1 73 ? -15.667 -0.236 -14.680 1.00 77.81 73 LYS A CA 1
ATOM 582 C C . LYS A 1 73 ? -15.217 -1.141 -13.531 1.00 77.81 73 LYS A C 1
ATOM 584 O O . LYS A 1 73 ? -15.270 -2.359 -13.667 1.00 77.81 73 LYS A O 1
ATOM 589 N N . ILE A 1 74 ? -14.764 -0.567 -12.416 1.00 80.62 74 ILE A N 1
ATOM 590 C CA . ILE A 1 74 ? -14.265 -1.341 -11.280 1.00 80.62 74 ILE A CA 1
ATOM 591 C C . ILE A 1 74 ? -15.447 -2.013 -10.580 1.00 80.62 74 ILE A C 1
ATOM 593 O O . ILE A 1 74 ? -16.308 -1.348 -10.008 1.00 80.62 74 ILE A O 1
ATOM 597 N N . VAL A 1 75 ? -15.451 -3.343 -10.587 1.00 82.12 75 VAL A N 1
ATOM 598 C CA . VAL A 1 75 ? -16.325 -4.166 -9.751 1.00 82.12 75 VAL A CA 1
ATOM 599 C C . VAL A 1 75 ? -15.419 -5.002 -8.860 1.00 82.12 75 VAL A C 1
ATOM 601 O O . VAL A 1 75 ? -14.666 -5.834 -9.358 1.00 82.12 75 VAL A O 1
ATOM 604 N N . ILE A 1 76 ? -15.462 -4.757 -7.549 1.00 84.81 76 ILE A N 1
ATOM 605 C CA . ILE A 1 76 ? -14.730 -5.559 -6.563 1.00 84.81 76 ILE A CA 1
ATOM 606 C C . ILE A 1 76 ? -15.678 -6.656 -6.061 1.00 84.81 76 ILE A C 1
ATOM 608 O O . ILE A 1 76 ? -16.728 -6.327 -5.506 1.00 84.81 76 ILE A O 1
ATOM 612 N N . PRO A 1 77 ? -15.349 -7.946 -6.242 1.00 89.69 77 PRO A N 1
ATOM 613 C CA . PRO A 1 77 ? -16.146 -9.044 -5.708 1.00 89.69 77 PRO A CA 1
ATOM 614 C C . PRO A 1 77 ? -16.295 -8.978 -4.184 1.00 89.69 77 PRO A C 1
ATOM 616 O O . PRO A 1 77 ? -15.327 -8.721 -3.467 1.00 89.69 77 PRO A O 1
ATOM 619 N N . GLN A 1 78 ? -17.485 -9.317 -3.679 1.00 88.25 78 GLN A N 1
ATOM 620 C CA . GLN A 1 78 ? -17.791 -9.270 -2.242 1.00 88.25 78 GLN A CA 1
ATOM 621 C C . GLN A 1 78 ? -16.856 -10.147 -1.397 1.00 88.2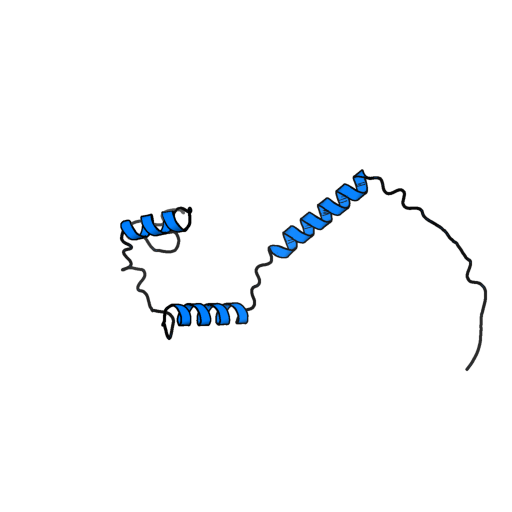5 78 GLN A C 1
ATOM 623 O O . GLN A 1 78 ? -16.487 -9.773 -0.287 1.00 88.25 78 GLN A O 1
ATOM 628 N N . ALA A 1 79 ? -16.427 -11.292 -1.934 1.00 91.94 79 ALA A N 1
ATOM 629 C CA . ALA A 1 79 ? -15.493 -12.184 -1.252 1.00 91.94 79 ALA A CA 1
ATOM 630 C C . ALA A 1 79 ? -14.136 -11.512 -0.964 1.00 91.94 79 ALA A C 1
ATOM 632 O O . ALA A 1 79 ? -13.546 -11.750 0.088 1.00 91.94 79 ALA A O 1
ATOM 633 N N . LEU A 1 80 ? -13.659 -10.639 -1.860 1.00 91.12 80 LEU A N 1
ATOM 634 C CA . LEU A 1 80 ? -12.392 -9.926 -1.667 1.00 91.12 80 LEU A CA 1
ATOM 635 C C . LEU A 1 80 ? -12.515 -8.831 -0.609 1.00 91.12 80 LEU A C 1
ATOM 637 O O . LEU A 1 80 ? -11.589 -8.635 0.172 1.00 91.12 80 LEU A O 1
ATOM 641 N N . ILE A 1 81 ? -13.671 -8.168 -0.551 1.00 89.62 81 ILE A N 1
ATOM 642 C CA . ILE A 1 81 ? -13.977 -7.182 0.490 1.00 89.62 81 ILE A CA 1
ATOM 643 C C . ILE A 1 81 ? -13.923 -7.859 1.863 1.00 89.62 81 ILE A C 1
ATOM 645 O O . ILE A 1 81 ? -13.168 -7.434 2.731 1.00 89.62 81 ILE A O 1
ATOM 649 N N . GLN A 1 82 ? -14.629 -8.980 2.022 1.00 91.06 82 GLN A N 1
ATOM 650 C CA . GLN A 1 82 ? -14.640 -9.738 3.278 1.00 91.06 82 GLN A CA 1
ATOM 651 C C . GLN A 1 82 ? -13.249 -10.246 3.676 1.00 91.06 82 GLN A C 1
ATOM 653 O O . GLN A 1 82 ? -12.921 -10.297 4.859 1.00 91.06 82 GLN A O 1
ATOM 658 N N . MET A 1 83 ? -12.426 -10.649 2.704 1.00 93.50 83 MET A N 1
ATOM 659 C CA . MET A 1 83 ? -11.050 -11.065 2.972 1.00 93.50 83 MET A CA 1
ATOM 660 C C . MET A 1 83 ? -10.216 -9.900 3.512 1.00 93.50 83 MET A C 1
ATOM 662 O O . MET A 1 83 ? -9.519 -10.065 4.511 1.00 93.50 83 MET A O 1
ATOM 666 N N . TYR A 1 84 ? -10.313 -8.728 2.881 1.00 91.62 84 TYR A N 1
ATOM 667 C CA . TYR A 1 84 ? -9.579 -7.537 3.298 1.00 91.62 84 TYR A CA 1
ATOM 668 C C . TYR A 1 84 ? -9.970 -7.086 4.709 1.00 91.62 84 TYR A C 1
ATOM 670 O O . TYR A 1 84 ? -9.100 -6.801 5.533 1.00 91.62 84 TYR A O 1
ATOM 678 N N . GLU A 1 85 ? -11.268 -7.085 5.015 1.00 92.06 85 GLU A N 1
ATOM 679 C CA . GLU A 1 85 ? -11.782 -6.731 6.343 1.00 92.06 85 GLU A CA 1
ATOM 680 C C . GLU A 1 85 ? -11.264 -7.690 7.419 1.00 92.06 85 GLU A C 1
ATOM 682 O O . GLU A 1 85 ? -10.864 -7.259 8.498 1.00 92.06 85 GLU A O 1
ATOM 687 N N . LYS A 1 86 ? -11.178 -8.990 7.112 1.00 93.62 86 LYS A N 1
ATOM 688 C CA . LYS A 1 86 ? -10.594 -9.982 8.027 1.00 93.62 86 LYS A CA 1
ATOM 689 C C . LYS A 1 86 ? -9.093 -9.789 8.239 1.00 93.62 86 LYS A C 1
ATOM 691 O O . LYS A 1 86 ? -8.611 -10.034 9.338 1.00 93.62 86 LYS A O 1
ATOM 696 N N . GLN A 1 87 ? -8.354 -9.394 7.201 1.00 92.06 87 GLN A N 1
ATOM 697 C CA . GLN A 1 87 ? -6.902 -9.195 7.283 1.00 92.06 87 GLN A CA 1
ATOM 698 C C . GLN A 1 87 ? -6.526 -7.918 8.036 1.00 92.06 87 GLN A C 1
ATOM 700 O O . GLN A 1 87 ? -5.541 -7.905 8.767 1.00 92.06 87 GLN A O 1
ATOM 705 N N . THR A 1 88 ? -7.290 -6.846 7.836 1.00 90.50 88 THR A N 1
ATOM 706 C CA . THR A 1 88 ? -6.976 -5.524 8.390 1.00 90.50 88 THR A CA 1
ATOM 707 C C . THR A 1 88 ? -7.709 -5.233 9.694 1.00 90.50 88 THR A C 1
ATOM 709 O O . THR A 1 88 ? -7.236 -4.417 10.478 1.00 90.50 88 THR A O 1
ATOM 712 N N . GLY A 1 89 ? -8.844 -5.892 9.946 1.00 88.69 89 GLY A N 1
ATOM 713 C CA . GLY A 1 89 ? -9.722 -5.611 11.084 1.00 88.69 89 GLY A CA 1
ATOM 714 C C . GLY A 1 89 ? -10.549 -4.331 10.925 1.00 88.69 89 GLY A C 1
ATOM 715 O O . GLY A 1 89 ? -11.271 -3.962 11.850 1.00 88.69 89 GLY A O 1
ATOM 716 N N . PHE A 1 90 ? -10.464 -3.660 9.773 1.00 84.00 90 PHE A N 1
ATOM 717 C CA . PHE A 1 90 ? -11.174 -2.417 9.481 1.00 84.00 90 PHE A CA 1
ATOM 718 C C . PHE A 1 90 ? -12.228 -2.633 8.389 1.00 84.00 90 PHE A C 1
ATOM 720 O O . PHE A 1 90 ? -11.997 -3.428 7.473 1.00 84.00 90 PHE A O 1
ATOM 727 N N . PRO A 1 91 ? -13.374 -1.927 8.452 1.00 83.00 91 PRO A N 1
ATOM 728 C CA . PRO A 1 91 ? -14.373 -1.978 7.393 1.00 83.00 91 PRO A CA 1
ATOM 729 C C . PRO A 1 91 ? -13.796 -1.416 6.091 1.00 83.00 91 PRO A C 1
ATOM 731 O O . PRO A 1 91 ? -13.037 -0.444 6.094 1.00 83.00 91 PRO A O 1
ATOM 734 N N . PHE A 1 92 ? -14.167 -2.010 4.959 1.00 80.19 92 PHE A N 1
ATOM 735 C CA . PHE A 1 92 ? -13.653 -1.566 3.669 1.00 80.19 92 PHE A CA 1
ATOM 736 C C . PHE A 1 92 ? -14.297 -0.239 3.237 1.00 80.19 92 PHE A C 1
ATOM 738 O O . PHE A 1 92 ? -15.420 -0.192 2.720 1.00 80.19 92 PHE A O 1
ATOM 745 N N . GLU A 1 93 ? -13.573 0.866 3.410 1.00 73.19 93 GLU A N 1
ATOM 746 C CA . GLU A 1 93 ? -14.049 2.186 3.002 1.00 73.19 93 GLU A CA 1
ATOM 747 C C . GLU A 1 93 ? -13.989 2.368 1.481 1.00 73.19 93 GLU A C 1
ATOM 749 O O . GLU A 1 93 ? -12.932 2.417 0.854 1.00 73.19 93 GLU A O 1
ATOM 754 N N . THR A 1 94 ? -15.158 2.518 0.858 1.00 66.38 94 THR A N 1
ATOM 755 C CA . THR A 1 94 ? -15.277 2.659 -0.603 1.00 66.38 94 THR A CA 1
ATOM 756 C C . THR A 1 94 ? -15.253 4.117 -1.083 1.00 66.38 94 THR A C 1
ATOM 758 O O . THR A 1 94 ? -15.601 4.380 -2.231 1.00 66.38 94 THR A O 1
ATOM 761 N N . ALA A 1 95 ? -14.877 5.078 -0.231 1.00 61.38 95 ALA A N 1
ATOM 762 C CA . ALA A 1 95 ? -14.991 6.516 -0.514 1.00 61.38 95 ALA A CA 1
ATOM 763 C C . ALA A 1 95 ? -14.219 6.971 -1.772 1.00 61.38 95 ALA A C 1
ATOM 765 O O . ALA A 1 95 ? -14.564 7.977 -2.388 1.00 61.38 95 ALA A O 1
ATOM 766 N N . SER A 1 96 ? -13.201 6.213 -2.192 1.00 60.22 96 SER A N 1
ATOM 767 C CA . SER A 1 96 ? -12.369 6.502 -3.367 1.00 60.22 96 SER A CA 1
ATOM 768 C C . SER A 1 96 ? -12.831 5.826 -4.670 1.00 60.22 96 SER A C 1
ATOM 770 O O . SER A 1 96 ? -12.304 6.150 -5.742 1.00 60.22 96 SER A O 1
ATOM 772 N N . ILE A 1 97 ? -13.808 4.910 -4.612 1.00 64.25 97 ILE A N 1
ATOM 773 C CA . ILE A 1 97 ? -14.313 4.163 -5.773 1.00 64.25 97 ILE A CA 1
ATOM 774 C C . ILE A 1 97 ? -15.734 4.646 -6.086 1.00 64.25 97 ILE A C 1
ATOM 776 O O . ILE A 1 97 ? -16.633 4.472 -5.260 1.00 64.25 97 ILE A O 1
ATOM 780 N N . PRO A 1 98 ? -15.980 5.227 -7.275 1.00 57.62 98 PRO A N 1
ATOM 781 C CA . PRO A 1 98 ? -17.313 5.682 -7.640 1.00 57.62 98 PRO A CA 1
ATOM 782 C C . PRO A 1 98 ? -18.256 4.477 -7.753 1.00 57.62 98 PRO A C 1
ATOM 784 O O . PRO A 1 98 ? -18.176 3.689 -8.695 1.00 57.62 98 PRO A O 1
ATOM 787 N N . LYS A 1 99 ? -19.167 4.321 -6.786 1.00 59.06 99 LYS A N 1
ATOM 788 C CA . LYS A 1 99 ? -20.232 3.314 -6.856 1.00 59.06 99 LYS A CA 1
ATOM 789 C C . LYS A 1 99 ? -21.245 3.750 -7.909 1.00 59.06 99 LYS A C 1
ATOM 791 O O . LYS A 1 99 ? -21.826 4.830 -7.807 1.00 59.06 99 LYS A O 1
ATOM 796 N N . LYS A 1 100 ? -21.484 2.904 -8.913 1.00 51.00 100 LYS A N 1
ATOM 797 C CA . LYS A 1 100 ? -22.503 3.131 -9.947 1.00 51.00 100 LYS A CA 1
ATOM 798 C C . LYS A 1 100 ? -23.882 3.198 -9.269 1.00 51.00 100 LYS A C 1
ATOM 800 O O . LYS A 1 100 ? -24.436 2.168 -8.907 1.00 51.00 100 LYS A O 1
ATOM 805 N N . GLY A 1 101 ? -24.387 4.411 -9.030 1.00 55.81 101 GLY A N 1
ATOM 806 C CA . GLY A 1 101 ? -25.682 4.668 -8.383 1.00 55.81 101 GLY A CA 1
ATOM 807 C C . GLY A 1 101 ? -25.637 5.542 -7.124 1.00 55.81 101 GLY A C 1
ATOM 808 O O . GLY A 1 101 ? -26.673 6.096 -6.757 1.00 55.81 101 GLY A O 1
ATOM 809 N N . LEU A 1 102 ? -24.468 5.749 -6.505 1.00 52.38 102 LEU A N 1
ATOM 810 C CA . LEU A 1 102 ? -24.340 6.674 -5.375 1.00 52.38 102 LEU A CA 1
ATOM 811 C C . LEU A 1 102 ? -24.183 8.098 -5.919 1.00 52.38 102 LEU A C 1
ATOM 813 O O . LEU A 1 102 ? -23.084 8.631 -6.036 1.00 52.38 102 LEU A O 1
ATOM 817 N N . HIS A 1 103 ? -25.309 8.680 -6.331 1.00 50.47 103 HIS A N 1
ATOM 818 C CA . HIS A 1 103 ? -25.402 10.101 -6.620 1.00 50.47 103 HIS A CA 1
ATOM 819 C C . HIS A 1 103 ? -24.939 10.843 -5.367 1.00 50.47 103 HIS A C 1
ATOM 821 O O . HIS A 1 103 ? -25.579 10.743 -4.321 1.00 50.47 103 HIS A O 1
ATOM 827 N N . THR A 1 104 ? -23.843 11.591 -5.462 1.00 56.22 104 THR A N 1
ATOM 828 C CA . THR A 1 104 ? -23.510 12.641 -4.498 1.00 56.22 104 THR A CA 1
ATOM 829 C C . THR A 1 104 ? -24.562 13.738 -4.644 1.00 56.22 104 THR A C 1
ATOM 831 O O . THR A 1 104 ? -24.341 14.761 -5.285 1.00 56.22 104 THR A O 1
ATOM 834 N N . ARG A 1 105 ? -25.766 13.476 -4.130 1.00 51.00 105 ARG A N 1
ATOM 835 C CA . ARG A 1 105 ? -26.808 14.473 -3.926 1.00 51.00 105 ARG A CA 1
ATOM 836 C C . ARG A 1 105 ? -26.743 14.878 -2.458 1.00 51.00 105 ARG A C 1
ATOM 838 O O . ARG A 1 105 ? -27.566 14.475 -1.648 1.00 51.00 105 ARG A O 1
ATOM 845 N N . SER A 1 106 ? -25.728 15.659 -2.134 1.00 43.78 106 SER A N 1
ATOM 846 C CA . SER A 1 106 ? -25.760 16.566 -0.996 1.00 43.78 106 SER A CA 1
ATOM 847 C C . SER A 1 106 ? -25.298 17.916 -1.522 1.00 43.78 106 SER A C 1
ATOM 849 O O . SER A 1 106 ? -24.241 17.994 -2.149 1.00 43.78 106 SER A O 1
ATOM 851 N N . ALA A 1 107 ? -26.194 18.888 -1.366 1.00 39.19 107 ALA A N 1
ATOM 852 C CA . ALA A 1 107 ? -26.039 20.295 -1.704 1.00 39.19 107 ALA A CA 1
ATOM 853 C C . ALA A 1 107 ? -24.848 20.944 -0.989 1.00 39.19 107 ALA A C 1
ATOM 855 O O . ALA A 1 107 ? -24.452 20.418 0.077 1.00 39.19 107 ALA A O 1
#

Organism: Anoplophora glabripennis (NCBI:txid217634)

pLDDT: mean 72.99, std 18.12, range [37.53, 96.0]

Radius of gyration: 30.64 Å; chains: 1; bounding box: 74×62×60 Å

Foldseek 3Di:
DDDDDDDDDPPPPPPPVPPQDVVNVVVVVVVVVVVVVVVVPPPPDPPVVVVVVVVVVCVVVVHPDDDDDDLVPDDDDPVVQVVVCVVPVDHDDCVPRDDPPPPPPDD

Secondary structure (DSSP, 8-state):
---------------------HHHHHHHHHHHHHHHHHHTT-----HHHHHHHHHHHHHHTT-SSPPP--GGG----HHHHHHHHHHHSS----TTS--TT------